Protein AF-A0A5B0ATR8-F1 (afdb_monomer)

Solvent-accessible surface area (backbone atoms only — not comparable to full-atom values): 3084 Å² total; per-residue (Å²): 110,54,63,38,97,88,69,45,75,10,94,46,78,63,38,24,81,87,76,73,45,72,42,97,71,78,75,73,77,79,79,79,79,78,77,79,77,78,72,86,77,71,134

Foldseek 3Di:
DDQAPVGDDAPDQQARPVPGHGHPDPPPPPDDDDDPPPDPPDD

Structure (mmCIF, N/CA/C/O backbone):
data_AF-A0A5B0ATR8-F1
#
_entry.id   AF-A0A5B0ATR8-F1
#
loop_
_atom_site.group_PDB
_atom_site.id
_atom_site.type_symbol
_atom_site.label_atom_id
_atom_site.label_alt_id
_atom_site.label_comp_id
_atom_site.label_asym_id
_atom_site.label_entity_id
_atom_site.label_seq_id
_atom_site.pdbx_PDB_ins_code
_atom_site.Cartn_x
_atom_site.Car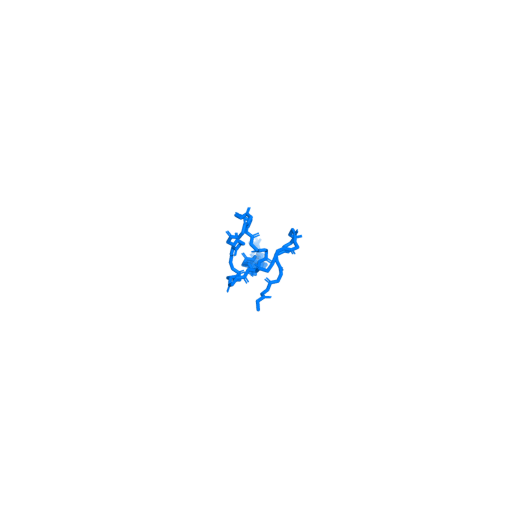tn_y
_atom_site.Cartn_z
_atom_site.occupancy
_atom_site.B_iso_or_equiv
_atom_site.auth_seq_id
_atom_site.auth_comp_id
_atom_site.auth_asym_id
_atom_site.auth_atom_id
_atom_site.pdbx_PDB_model_num
ATOM 1 N N . MET A 1 1 ? -5.662 3.679 11.090 1.00 63.59 1 MET A N 1
ATOM 2 C CA . MET A 1 1 ? -4.548 4.375 10.425 1.00 63.59 1 MET A CA 1
ATOM 3 C C . MET A 1 1 ? -3.309 3.519 10.617 1.00 63.59 1 MET A C 1
ATOM 5 O O . MET A 1 1 ? -2.749 3.547 11.711 1.00 63.59 1 MET A O 1
ATOM 9 N N . PRO A 1 2 ? -2.964 2.646 9.665 1.00 78.50 2 PRO A N 1
ATOM 10 C CA . PRO A 1 2 ? -1.752 1.851 9.780 1.00 78.50 2 PRO A CA 1
ATOM 11 C C . PRO A 1 2 ? -0.526 2.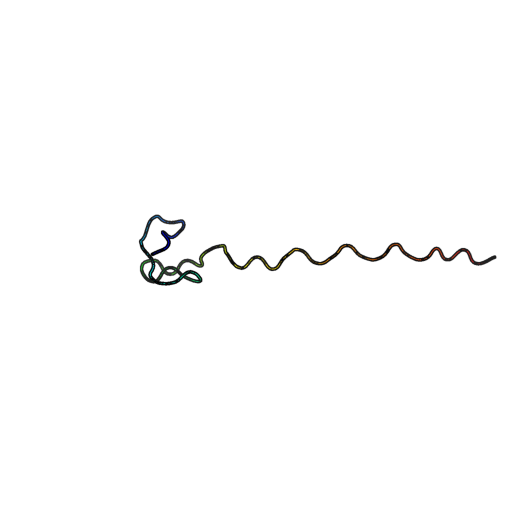771 9.879 1.00 78.50 2 PRO A C 1
ATOM 13 O O . PRO A 1 2 ? -0.432 3.807 9.215 1.00 78.50 2 PRO A O 1
ATOM 16 N N . THR A 1 3 ? 0.405 2.407 10.753 1.00 84.94 3 THR A N 1
ATOM 17 C CA . THR A 1 3 ? 1.698 3.081 10.838 1.00 84.94 3 THR A CA 1
ATOM 18 C C . THR A 1 3 ? 2.617 2.455 9.803 1.00 84.94 3 THR A C 1
ATOM 20 O O . THR A 1 3 ? 2.772 1.235 9.760 1.00 84.94 3 THR A O 1
ATOM 23 N N . CYS A 1 4 ? 3.212 3.276 8.947 1.00 90.06 4 CYS A N 1
ATOM 24 C CA . CYS A 1 4 ? 4.131 2.801 7.933 1.00 90.06 4 CYS A CA 1
ATOM 25 C C . CYS A 1 4 ? 5.430 2.260 8.558 1.00 90.06 4 CYS A C 1
ATOM 27 O O . CYS A 1 4 ? 5.761 2.617 9.690 1.00 90.06 4 CYS A O 1
ATOM 29 N N . PRO A 1 5 ? 6.224 1.462 7.822 1.00 84.31 5 PRO A N 1
ATOM 30 C CA . PRO A 1 5 ? 7.503 0.933 8.308 1.00 84.31 5 PRO A CA 1
ATOM 31 C C . PRO A 1 5 ? 8.502 2.004 8.773 1.00 84.31 5 PRO A C 1
ATOM 33 O O . PRO A 1 5 ? 9.365 1.723 9.596 1.00 84.31 5 PRO A O 1
ATOM 36 N N . ASN A 1 6 ? 8.372 3.234 8.265 1.00 87.38 6 ASN A N 1
ATOM 37 C CA . ASN A 1 6 ? 9.190 4.382 8.664 1.00 87.38 6 ASN A CA 1
ATOM 38 C C . ASN A 1 6 ? 8.617 5.160 9.872 1.00 87.38 6 ASN A C 1
ATOM 40 O O . ASN A 1 6 ? 9.222 6.137 10.299 1.00 87.38 6 ASN A O 1
ATOM 44 N N . GLY A 1 7 ? 7.465 4.760 10.425 1.00 89.00 7 GLY A N 1
ATOM 45 C CA . GLY A 1 7 ? 6.879 5.349 11.637 1.00 89.00 7 GLY A CA 1
ATOM 46 C C . GLY A 1 7 ? 5.812 6.431 11.424 1.00 89.00 7 GLY A C 1
ATOM 47 O O . GLY A 1 7 ? 5.379 7.048 12.394 1.00 89.00 7 GLY A O 1
ATOM 48 N N . HIS A 1 8 ? 5.355 6.673 10.194 1.00 92.62 8 HIS A N 1
ATOM 49 C CA . HIS A 1 8 ? 4.303 7.658 9.910 1.00 92.62 8 HIS A CA 1
ATOM 50 C C . HIS A 1 8 ? 2.905 7.047 9.955 1.00 92.62 8 HIS A C 1
ATOM 52 O O . HIS A 1 8 ? 2.695 5.936 9.480 1.00 92.62 8 HIS A O 1
ATOM 58 N N . GLN A 1 9 ? 1.925 7.806 10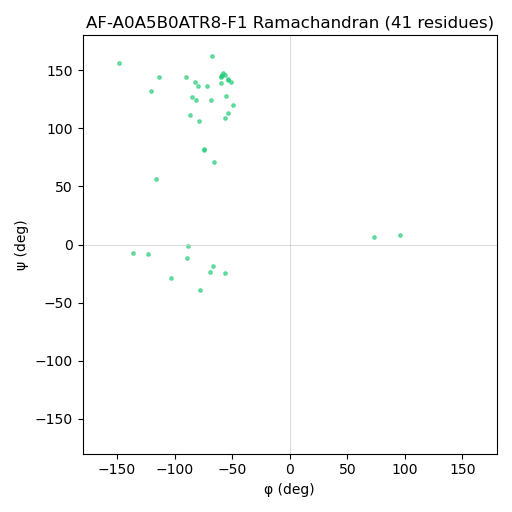.437 1.00 89.25 9 GLN A N 1
ATOM 59 C CA . GLN A 1 9 ? 0.517 7.466 10.248 1.00 89.25 9 GLN A CA 1
ATOM 60 C C . GLN A 1 9 ? 0.155 7.608 8.762 1.00 89.25 9 GLN A C 1
ATOM 62 O O . GLN A 1 9 ? 0.339 8.686 8.203 1.00 89.25 9 GLN A O 1
ATOM 67 N N . SER A 1 10 ? -0.373 6.554 8.140 1.00 86.75 10 SER A N 1
ATOM 68 C CA . SER A 1 10 ? -0.853 6.583 6.752 1.00 86.75 10 SER A CA 1
ATOM 69 C C . SER A 1 10 ? -2.328 6.217 6.683 1.00 86.75 10 SER A C 1
ATOM 71 O O . SER A 1 10 ? -2.728 5.216 7.276 1.00 86.75 10 SER A O 1
ATOM 73 N N . GLY A 1 11 ? -3.143 6.989 5.963 1.00 85.69 11 GLY A N 1
ATOM 74 C CA . GLY A 1 11 ? -4.549 6.651 5.715 1.00 85.69 11 GLY A CA 1
ATOM 75 C C . GLY A 1 11 ? -4.749 5.407 4.845 1.00 85.69 11 GLY A C 1
ATOM 76 O O . GLY A 1 11 ? -5.829 4.823 4.875 1.00 85.69 11 GLY A O 1
ATOM 77 N N . SER A 1 12 ? -3.711 4.996 4.115 1.00 82.75 12 SER A N 1
ATOM 78 C CA . SER A 1 12 ? -3.706 3.896 3.144 1.00 82.75 12 SER A CA 1
ATOM 79 C C . SER A 1 12 ? -2.836 2.709 3.575 1.00 82.75 12 SER A C 1
ATOM 81 O O . SER A 1 12 ? -1.761 2.886 4.157 1.00 82.75 12 SER A O 1
ATOM 83 N N . ASP A 1 13 ? -3.287 1.494 3.245 1.00 79.69 13 ASP A N 1
ATOM 84 C CA . ASP A 1 13 ? -2.632 0.215 3.574 1.00 79.69 13 ASP A CA 1
ATOM 85 C C . ASP A 1 13 ? -1.619 -0.254 2.513 1.00 79.69 13 ASP A C 1
ATOM 87 O O . ASP A 1 13 ? -0.851 -1.185 2.742 1.00 79.69 13 ASP A O 1
ATOM 91 N N . ASP A 1 14 ? -1.609 0.381 1.345 1.00 84.25 14 ASP A N 1
ATOM 92 C CA . ASP A 1 14 ? -0.811 0.032 0.167 1.00 84.25 14 ASP A CA 1
ATOM 93 C C . ASP A 1 14 ? 0.414 0.950 -0.020 1.00 84.25 14 ASP A C 1
ATOM 95 O O . ASP A 1 14 ? 1.474 0.517 -0.492 1.00 84.25 14 ASP A O 1
ATOM 99 N N . TRP A 1 15 ? 0.326 2.202 0.430 1.00 87.25 15 TRP A N 1
ATOM 100 C CA . TRP A 1 15 ? 1.426 3.167 0.412 1.00 87.25 15 TRP A CA 1
ATOM 101 C C . TRP A 1 15 ? 1.340 4.148 1.585 1.00 87.25 15 TRP A C 1
ATOM 103 O O . TRP A 1 15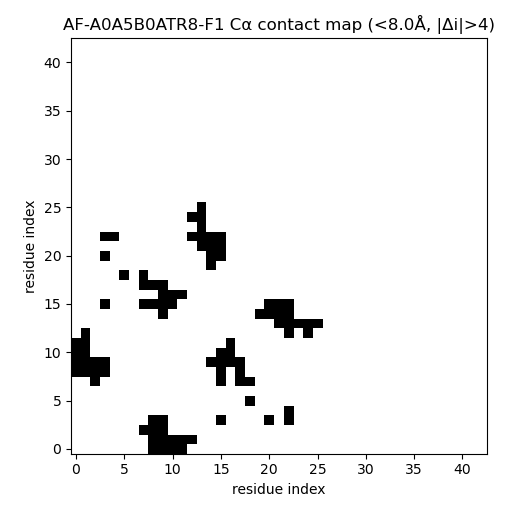 ? 0.273 4.384 2.147 1.00 87.25 15 TRP A O 1
ATOM 113 N N . CYS A 1 16 ? 2.484 4.715 1.958 1.00 92.75 16 CYS A N 1
ATOM 114 C CA . CYS A 1 16 ? 2.605 5.800 2.925 1.00 92.75 16 CYS A CA 1
ATOM 115 C C . CYS A 1 16 ? 2.440 7.149 2.224 1.00 92.75 16 CYS A C 1
ATOM 117 O O . CYS A 1 16 ? 3.346 7.560 1.499 1.00 92.75 16 CYS A O 1
ATOM 119 N N . GLU A 1 17 ? 1.359 7.879 2.487 1.00 90.44 17 GLU A N 1
ATOM 120 C CA . GLU A 1 17 ? 1.142 9.199 1.870 1.00 90.44 17 GLU A CA 1
ATOM 121 C C . GLU A 1 17 ? 2.097 10.294 2.338 1.00 90.44 17 GLU A C 1
ATOM 123 O O . GLU A 1 17 ? 2.400 11.231 1.604 1.00 90.44 17 GLU A O 1
ATOM 128 N N . VAL A 1 18 ? 2.656 10.120 3.533 1.00 90.62 18 VAL A N 1
ATOM 129 C CA . VAL A 1 18 ? 3.610 11.061 4.128 1.00 90.62 18 VAL A CA 1
ATOM 130 C C . VAL A 1 18 ? 5.011 10.905 3.532 1.00 90.62 18 VAL A C 1
ATOM 132 O O . VAL A 1 18 ? 5.721 11.882 3.322 1.00 90.62 18 VAL A O 1
ATOM 135 N N . CYS A 1 19 ? 5.426 9.665 3.284 1.00 92.12 19 CYS A N 1
ATOM 136 C CA . CYS A 1 19 ? 6.818 9.304 3.025 1.00 92.12 19 CYS A CA 1
ATOM 137 C C . CYS A 1 19 ? 7.049 8.597 1.681 1.00 92.12 19 CYS A C 1
ATOM 139 O O . CYS A 1 19 ? 8.191 8.362 1.296 1.00 92.12 19 CYS A O 1
ATOM 141 N N . GLY A 1 20 ? 5.986 8.235 0.960 1.00 87.88 20 GLY A N 1
ATOM 142 C CA . GLY A 1 20 ? 6.045 7.617 -0.368 1.00 87.88 20 GLY A CA 1
ATOM 143 C C . GLY A 1 20 ? 6.496 6.153 -0.388 1.00 87.88 20 GLY A C 1
ATOM 144 O O . GLY A 1 20 ? 6.706 5.592 -1.461 1.00 87.88 20 GLY A O 1
ATOM 145 N N . HIS A 1 21 ? 6.666 5.512 0.771 1.00 87.88 21 HIS A N 1
ATOM 146 C CA . HIS A 1 21 ? 7.096 4.116 0.837 1.00 87.88 21 HIS A CA 1
ATOM 147 C C . HIS A 1 21 ? 5.928 3.149 0.643 1.00 87.88 21 HIS A C 1
ATOM 149 O O . HIS A 1 21 ? 4.842 3.362 1.184 1.00 87.88 21 HIS A O 1
ATOM 155 N N . ARG A 1 22 ? 6.160 2.059 -0.095 1.00 84.44 22 ARG A N 1
ATOM 156 C CA . ARG A 1 22 ? 5.178 0.976 -0.209 1.00 84.44 22 ARG A CA 1
ATOM 157 C C . ARG A 1 22 ? 5.089 0.196 1.096 1.00 84.44 22 ARG A C 1
ATOM 159 O O . ARG A 1 22 ? 6.105 -0.138 1.701 1.00 84.44 22 ARG A O 1
ATOM 166 N N . MET A 1 23 ? 3.866 -0.102 1.505 1.00 83.19 23 MET A N 1
ATOM 167 C CA . MET A 1 23 ? 3.579 -0.903 2.690 1.00 83.19 23 MET A CA 1
ATOM 168 C C . MET A 1 23 ? 3.712 -2.384 2.305 1.00 83.19 23 MET A C 1
ATOM 170 O O . MET A 1 23 ? 3.108 -2.837 1.332 1.00 83.19 23 MET A O 1
ATOM 174 N N . ALA A 1 24 ? 4.544 -3.147 3.015 1.00 67.12 24 ALA A N 1
ATOM 175 C CA . ALA A 1 24 ? 4.767 -4.564 2.728 1.00 67.12 24 ALA A CA 1
ATOM 176 C C . ALA A 1 24 ? 3.561 -5.405 3.191 1.00 67.12 24 ALA A C 1
ATOM 178 O O . ALA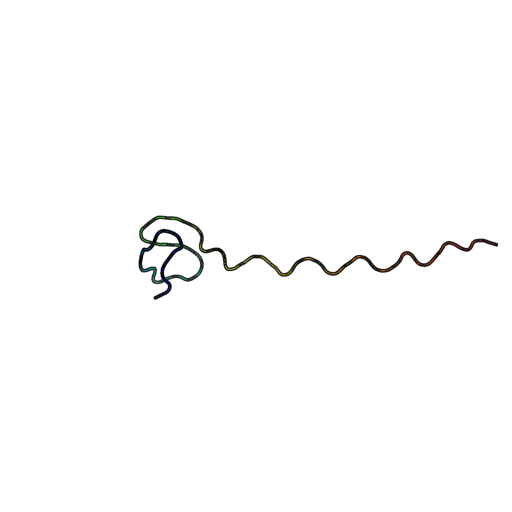 A 1 24 ? 3.571 -5.966 4.281 1.00 67.12 24 ALA A O 1
ATOM 179 N N 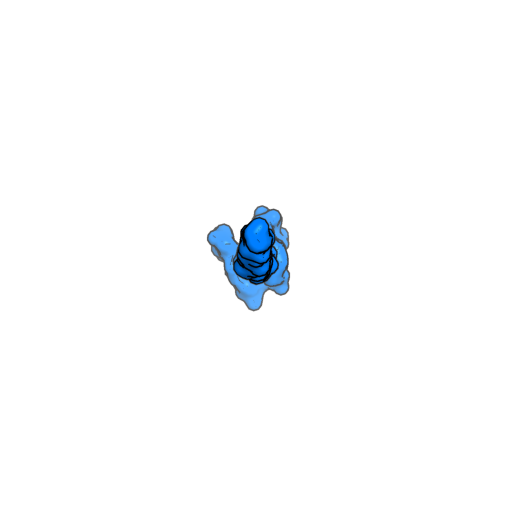. GLY A 1 25 ? 2.502 -5.450 2.377 1.00 60.09 25 GLY A N 1
ATOM 180 C CA . GLY A 1 25 ? 1.271 -6.206 2.659 1.00 60.09 25 GLY A CA 1
ATOM 181 C C . GLY A 1 25 ? 0.708 -6.993 1.472 1.00 60.09 25 GLY A C 1
ATOM 182 O O . GLY A 1 25 ? -0.196 -7.800 1.647 1.00 60.09 25 GLY A O 1
ATOM 183 N N . ALA A 1 26 ? 1.267 -6.820 0.273 1.00 54.28 26 ALA A N 1
ATOM 184 C CA . ALA A 1 26 ? 0.891 -7.577 -0.917 1.00 54.28 26 ALA A CA 1
ATOM 185 C C . ALA A 1 26 ? 2.074 -8.416 -1.405 1.00 54.28 26 ALA A C 1
ATOM 187 O O . ALA A 1 26 ? 2.522 -8.271 -2.540 1.00 54.28 26 ALA A O 1
ATOM 188 N N . VAL A 1 27 ? 2.628 -9.274 -0.544 1.00 55.72 27 VAL A N 1
ATOM 189 C CA . VAL A 1 27 ? 3.387 -10.409 -1.078 1.00 55.72 27 VAL A CA 1
ATOM 190 C C . VAL A 1 27 ? 2.315 -11.410 -1.501 1.00 55.72 27 VAL A C 1
ATOM 192 O O . VAL A 1 27 ? 1.643 -11.948 -0.616 1.00 55.72 27 VAL A O 1
ATOM 195 N N . PRO A 1 28 ? 2.048 -11.604 -2.810 1.00 59.12 28 PRO A N 1
ATOM 196 C CA . PRO A 1 28 ? 1.137 -12.660 -3.220 1.00 59.12 28 PRO A CA 1
ATOM 197 C C . PRO A 1 28 ? 1.628 -13.969 -2.589 1.00 59.12 28 PRO A C 1
ATOM 199 O O . PRO A 1 28 ? 2.846 -14.154 -2.465 1.00 59.12 28 PRO A O 1
ATOM 202 N N . PRO A 1 29 ? 0.715 -14.848 -2.137 1.00 65.75 29 PRO A N 1
ATOM 203 C CA . PRO A 1 29 ? 1.118 -16.117 -1.551 1.00 65.75 29 PRO A CA 1
ATOM 204 C C . PRO A 1 29 ? 2.102 -16.813 -2.504 1.00 65.75 29 PRO A C 1
ATOM 206 O O . PRO A 1 29 ? 1.917 -16.722 -3.725 1.00 65.75 29 PRO A O 1
ATOM 209 N N . PRO A 1 30 ? 3.167 -17.454 -1.981 1.00 74.31 30 PRO A N 1
ATOM 210 C CA . PRO A 1 30 ? 4.128 -18.137 -2.833 1.00 74.31 30 PRO A CA 1
ATOM 211 C C . PRO A 1 30 ? 3.380 -19.115 -3.752 1.00 74.31 30 PRO A C 1
ATOM 213 O O . PRO A 1 30 ? 2.397 -19.725 -3.313 1.00 74.31 30 PRO A O 1
ATOM 216 N N . PRO A 1 31 ? 3.795 -19.249 -5.025 1.00 78.50 31 PRO A N 1
ATOM 217 C CA . PRO A 1 31 ? 3.137 -20.162 -5.946 1.00 78.50 31 PRO A CA 1
ATOM 218 C C . PRO A 1 31 ? 3.140 -21.584 -5.363 1.00 78.50 31 PRO A C 1
ATOM 220 O O . PRO A 1 31 ? 4.096 -21.959 -4.674 1.00 78.50 31 PRO A O 1
ATOM 223 N N . PRO A 1 32 ? 2.083 -22.381 -5.610 1.00 81.50 32 PRO A N 1
ATOM 224 C CA . PRO A 1 32 ? 2.031 -23.754 -5.132 1.00 81.50 32 PRO A CA 1
ATOM 225 C C . PRO A 1 32 ? 3.230 -24.554 -5.673 1.00 81.50 32 PRO A C 1
ATOM 227 O O . PRO A 1 32 ? 3.692 -24.284 -6.788 1.00 81.50 32 PRO A O 1
ATOM 230 N N . PRO A 1 33 ? 3.748 -25.531 -4.904 1.00 80.44 33 PRO A N 1
ATOM 231 C CA . PRO A 1 33 ? 4.854 -26.366 -5.354 1.00 80.44 33 PRO A CA 1
ATOM 232 C C . PRO A 1 33 ? 4.482 -27.102 -6.652 1.00 80.44 33 PRO A C 1
ATOM 234 O O . PRO A 1 33 ? 3.317 -27.474 -6.830 1.00 80.44 33 PRO A O 1
ATOM 237 N N . PRO A 1 34 ? 5.448 -27.321 -7.566 1.00 78.69 34 PRO A N 1
ATOM 238 C CA . PRO A 1 34 ? 5.191 -28.057 -8.797 1.00 78.69 34 PRO A CA 1
ATOM 239 C C . PRO A 1 34 ? 4.702 -29.479 -8.474 1.00 78.69 34 PRO A C 1
ATOM 241 O O . PRO A 1 34 ? 5.164 -30.073 -7.493 1.00 78.69 34 PRO A O 1
ATOM 244 N N . PRO A 1 35 ? 3.779 -30.043 -9.278 1.00 80.75 35 PRO A N 1
ATOM 245 C 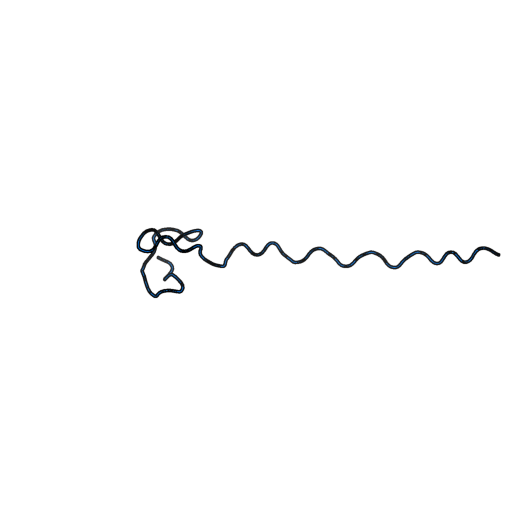CA . PRO A 1 35 ? 3.348 -31.419 -9.087 1.00 80.75 35 PRO A CA 1
ATOM 246 C C . PRO A 1 35 ? 4.553 -32.363 -9.225 1.00 80.75 35 PRO A C 1
ATOM 248 O O . PRO A 1 35 ? 5.444 -32.095 -10.041 1.00 80.75 35 PRO A O 1
ATOM 251 N N . PRO A 1 36 ? 4.604 -33.467 -8.456 1.00 76.88 36 PRO A N 1
ATOM 252 C CA . PRO A 1 36 ? 5.630 -34.479 -8.647 1.00 76.88 36 PRO A CA 1
ATOM 253 C C . PRO A 1 36 ? 5.578 -34.950 -10.100 1.00 76.88 36 PRO A C 1
ATOM 255 O O . PRO A 1 36 ? 4.507 -35.301 -10.600 1.00 76.88 36 PRO A O 1
ATOM 258 N N . ALA A 1 37 ? 6.726 -34.917 -10.783 1.00 71.50 37 ALA A N 1
ATOM 259 C CA . ALA A 1 37 ? 6.847 -35.451 -12.129 1.00 71.50 37 ALA A CA 1
ATOM 260 C C . ALA A 1 37 ? 6.348 -36.897 -12.093 1.00 71.50 37 ALA A C 1
ATOM 262 O O . ALA A 1 37 ? 6.938 -37.739 -11.413 1.00 71.50 37 ALA A O 1
ATOM 263 N N . ALA A 1 38 ? 5.226 -37.160 -12.769 1.00 63.31 38 ALA A N 1
ATOM 264 C CA . ALA A 1 38 ? 4.761 -38.514 -12.996 1.00 63.31 38 ALA A CA 1
ATOM 265 C C . ALA A 1 38 ? 5.913 -39.234 -13.688 1.00 63.31 38 ALA A C 1
ATOM 267 O O . ALA A 1 38 ? 6.284 -38.883 -14.810 1.00 63.31 38 ALA A O 1
ATOM 268 N N . GLY A 1 39 ? 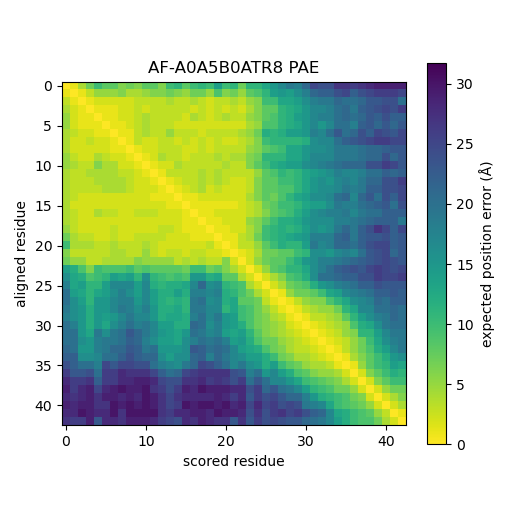6.545 -40.140 -12.940 1.00 60.41 39 GLY A N 1
ATOM 269 C CA . GLY A 1 39 ? 7.732 -40.844 -13.366 1.00 60.41 39 GLY A CA 1
ATOM 270 C C . GLY A 1 39 ? 7.504 -41.407 -14.755 1.00 60.41 39 GLY A C 1
ATOM 271 O O . GLY A 1 39 ? 6.608 -42.222 -14.970 1.00 60.41 39 GLY A O 1
ATOM 272 N N . TYR A 1 40 ? 8.343 -40.975 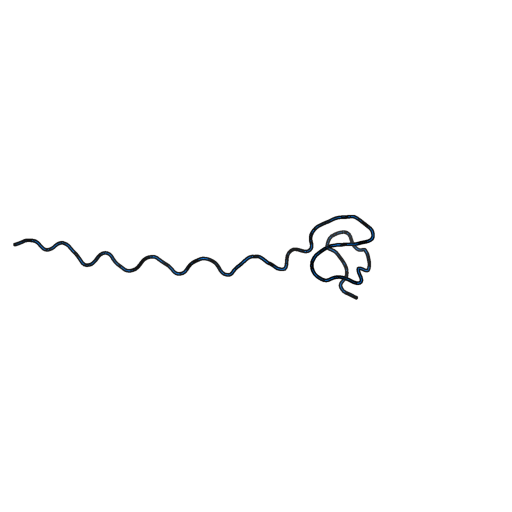-15.686 1.00 60.00 40 TYR A N 1
ATOM 273 C CA . TYR A 1 40 ? 8.615 -41.685 -16.923 1.00 60.00 40 TYR A CA 1
ATOM 274 C C . TYR A 1 40 ? 9.322 -42.995 -16.542 1.00 60.00 40 TYR A C 1
ATOM 276 O O . TYR A 1 40 ? 10.522 -43.166 -16.719 1.00 60.00 40 TYR A O 1
ATOM 284 N N . GLY A 1 41 ? 8.555 -43.913 -15.951 1.00 59.75 41 GLY A N 1
ATOM 285 C CA . GLY A 1 41 ? 8.770 -45.341 -16.076 1.00 59.75 41 GLY A CA 1
ATOM 286 C C . GLY A 1 41 ? 8.294 -45.717 -17.468 1.00 59.75 41 GLY A C 1
ATOM 287 O O . GLY A 1 41 ? 7.144 -46.103 -17.656 1.00 59.75 41 GLY A O 1
ATOM 288 N N . TYR A 1 42 ? 9.161 -45.495 -18.452 1.00 44.34 42 TYR A N 1
ATOM 289 C CA . TYR A 1 42 ? 9.054 -46.174 -19.734 1.00 44.34 42 TYR A CA 1
ATOM 290 C C . TYR A 1 42 ? 9.638 -47.589 -19.547 1.00 44.34 42 TYR A C 1
ATOM 292 O O . TYR A 1 42 ? 10.639 -47.701 -18.833 1.00 44.34 42 TYR A O 1
ATOM 300 N N . PRO A 1 43 ? 8.993 -48.643 -20.084 1.00 65.69 43 PRO A N 1
ATOM 301 C CA . PRO A 1 43 ? 9.414 -50.035 -19.906 1.00 65.69 43 PRO A CA 1
ATOM 302 C C . PRO A 1 43 ? 10.821 -50.329 -20.436 1.00 65.69 43 PRO A C 1
ATOM 304 O O . PRO A 1 43 ? 11.246 -49.668 -21.414 1.00 65.69 43 PRO A O 1
#

Radius of gyration: 20.78 Å; Cα contacts (8 Å, |Δi|>4): 45; chains: 1; bounding box: 14×61×32 Å

Nearest PDB structures (foldseek):
  7rip-assembly1_L  TM=4.766E-01  e=8.118E+00  Saccharomyces cerevisiae S288C

Secondary structure (DSSP, 8-state):
-PBPTTS-B-S-SSB-TTT-PBPTT--PPPPPPPPP-------

pLDDT: mean 77.06, std 12.56, range [44.34, 92.75]

Mean predicted aligned error: 12.23 Å

Organism: NCBI:txid1828112

Sequence (43 aa):
MPTCPNGHQSGSDDWCEVCGHRMAGAVPPPPPPPPPAAGYGYP